Protein AF-A0A182SH91-F1 (afdb_monomer_lite)

Secondary structure (DSSP, 8-state):
-HHHHHHHHHHHHHHHHS-THHHHHHHHHHHHHHHHHHHHGGGHHHHHHH-TTHHHHHHHHHHHHHHHHHHSS--S-S----S-HHHHHHHHHHHHHHHHHS--

pLDDT: mean 70.23, std 15.62, range [42.47, 93.81]

Sequence (104 aa):
MAISFSFGVLYIYTAEIFPTNLRQSLLSMCSMIGRLGSIVAPQMPLLAKVWKPLPMTLFGSIALLSAFTILEFPETGNVRLPNTASEAENLKQNSFDSDRSENE

Organism: NCBI:txid74869

Radius of gyration: 20.78 Å; chains: 1; bounding box: 52×41×44 Å

Structure (mmCIF, N/CA/C/O backbone):
data_AF-A0A182SH91-F1
#
_entry.id   AF-A0A182SH91-F1
#
loop_
_atom_site.group_PDB
_atom_site.id
_atom_site.type_symbol
_atom_site.label_atom_id
_atom_site.label_alt_id
_atom_site.label_comp_id
_atom_site.label_asym_id
_atom_site.label_entity_id
_atom_site.label_seq_id
_atom_site.pdbx_PDB_ins_code
_atom_site.Cartn_x
_atom_site.Cartn_y
_atom_site.Cartn_z
_atom_site.occupancy
_atom_site.B_iso_or_equiv
_atom_site.auth_seq_id
_atom_site.auth_comp_id
_atom_site.auth_asym_id
_atom_site.auth_atom_id
_atom_site.pdbx_PDB_model_num
ATOM 1 N N . MET A 1 1 ? 4.581 12.339 6.719 1.00 58.44 1 MET A N 1
ATOM 2 C CA . MET A 1 1 ? 3.517 13.365 6.651 1.00 58.44 1 MET A CA 1
ATOM 3 C C . MET A 1 1 ? 2.244 12.821 6.032 1.00 58.44 1 MET A C 1
ATOM 5 O O . MET A 1 1 ? 1.450 12.342 6.821 1.00 58.44 1 MET A O 1
ATOM 9 N N . ALA A 1 2 ? 2.048 12.794 4.704 1.00 75.81 2 ALA A N 1
ATOM 10 C CA . ALA A 1 2 ? 0.771 12.351 4.106 1.00 75.81 2 ALA A CA 1
ATOM 11 C C . ALA A 1 2 ? 0.255 11.010 4.674 1.00 75.81 2 ALA A C 1
ATOM 13 O O . ALA A 1 2 ? -0.813 10.975 5.271 1.00 75.81 2 ALA A O 1
ATOM 14 N N . ILE A 1 3 ? 1.077 9.952 4.626 1.00 77.38 3 ILE A N 1
ATOM 15 C CA . ILE A 1 3 ? 0.717 8.625 5.159 1.00 77.38 3 ILE A CA 1
ATOM 16 C C . ILE A 1 3 ? 0.364 8.660 6.661 1.00 77.38 3 ILE A C 1
ATOM 18 O O . ILE A 1 3 ? -0.563 7.997 7.104 1.00 77.38 3 ILE A O 1
ATOM 22 N N . SER A 1 4 ? 1.058 9.497 7.439 1.00 79.75 4 SER A N 1
ATOM 23 C CA . SER A 1 4 ? 0.845 9.697 8.877 1.00 79.75 4 SER A CA 1
ATOM 24 C C . SER A 1 4 ? -0.506 10.361 9.164 1.00 79.75 4 SER A C 1
ATOM 26 O O . SER A 1 4 ? -1.181 9.993 10.119 1.00 79.75 4 SER A O 1
ATOM 28 N N . PHE A 1 5 ? -0.911 11.313 8.318 1.00 79.81 5 PHE A N 1
ATOM 29 C CA . PHE A 1 5 ? -2.206 11.984 8.408 1.00 79.81 5 PHE A CA 1
ATOM 30 C C . PHE A 1 5 ? -3.343 11.041 7.992 1.00 79.81 5 PHE A C 1
ATOM 32 O O . PHE A 1 5 ? -4.324 10.920 8.720 1.00 79.81 5 PHE A O 1
ATOM 39 N N . SER A 1 6 ? -3.170 10.287 6.899 1.00 78.62 6 SER A N 1
ATOM 40 C CA . SER A 1 6 ? -4.111 9.239 6.480 1.00 78.62 6 SER A CA 1
ATOM 41 C C . SER A 1 6 ? -4.310 8.174 7.564 1.00 78.62 6 SER A C 1
ATOM 43 O O . SER A 1 6 ? -5.450 7.826 7.853 1.00 78.62 6 SER A O 1
ATOM 45 N N . PHE A 1 7 ? -3.243 7.707 8.226 1.00 70.38 7 PHE A N 1
ATOM 46 C CA . PHE A 1 7 ? -3.366 6.805 9.379 1.00 70.38 7 PHE A CA 1
ATOM 47 C C . PHE A 1 7 ? -4.058 7.460 10.581 1.00 70.38 7 PHE A C 1
ATOM 49 O O . PHE A 1 7 ? -4.802 6.779 11.279 1.00 70.38 7 PHE A O 1
ATOM 56 N N . GLY A 1 8 ? -3.845 8.756 10.829 1.00 72.94 8 GLY A N 1
ATOM 57 C CA . GLY A 1 8 ? -4.536 9.496 11.889 1.00 72.94 8 GLY A CA 1
ATOM 58 C C . GLY A 1 8 ? -6.047 9.563 11.662 1.00 72.94 8 GLY A C 1
ATOM 59 O O . GLY A 1 8 ? -6.816 9.194 12.549 1.00 72.94 8 GLY A O 1
ATOM 60 N N . VAL A 1 9 ? -6.466 9.946 10.451 1.00 73.62 9 VAL A N 1
ATOM 61 C CA . VAL A 1 9 ? -7.881 9.973 10.047 1.00 73.62 9 VAL A CA 1
ATOM 62 C C . VAL A 1 9 ? -8.476 8.564 10.074 1.00 73.62 9 VAL A C 1
ATOM 64 O O . VAL A 1 9 ? -9.508 8.367 10.706 1.00 73.62 9 VAL A O 1
ATOM 67 N N . LEU A 1 10 ? -7.802 7.567 9.488 1.00 71.69 10 LEU A N 1
ATOM 68 C CA . LEU A 1 10 ? -8.258 6.172 9.504 1.00 71.69 10 LEU A CA 1
ATOM 69 C C . LEU A 1 10 ? -8.372 5.620 10.933 1.00 71.69 10 LEU A C 1
ATOM 71 O O . LEU A 1 10 ? -9.314 4.890 11.223 1.00 71.69 10 LEU A O 1
ATOM 75 N N . TYR A 1 11 ? -7.457 5.968 11.845 1.00 65.75 11 TYR A N 1
ATOM 76 C CA . TYR A 1 11 ? -7.534 5.552 13.247 1.00 65.75 11 TYR A CA 1
ATOM 77 C C . TYR A 1 11 ? -8.707 6.215 13.968 1.00 65.75 11 TYR A C 1
ATOM 79 O O . TYR A 1 11 ? -9.375 5.523 14.731 1.00 65.75 11 TYR A O 1
ATOM 87 N N . ILE A 1 12 ? -8.970 7.509 13.762 1.00 67.31 12 ILE A N 1
ATOM 88 C CA . ILE A 1 12 ? -10.159 8.168 14.330 1.00 67.31 12 ILE A CA 1
ATOM 89 C C . ILE A 1 12 ? -11.416 7.491 13.780 1.00 67.31 12 ILE A C 1
ATOM 91 O O . ILE A 1 12 ? -12.207 6.964 14.549 1.00 67.31 12 ILE A O 1
ATOM 95 N N . TYR A 1 13 ? -11.521 7.363 12.459 1.00 66.50 13 TYR A N 1
ATOM 96 C CA . TYR A 1 13 ? -12.660 6.737 11.793 1.00 66.50 13 TYR A CA 1
ATOM 97 C C . TYR A 1 13 ? -12.895 5.279 12.232 1.00 66.50 13 TYR A C 1
ATOM 99 O O . TYR A 1 13 ? -14.026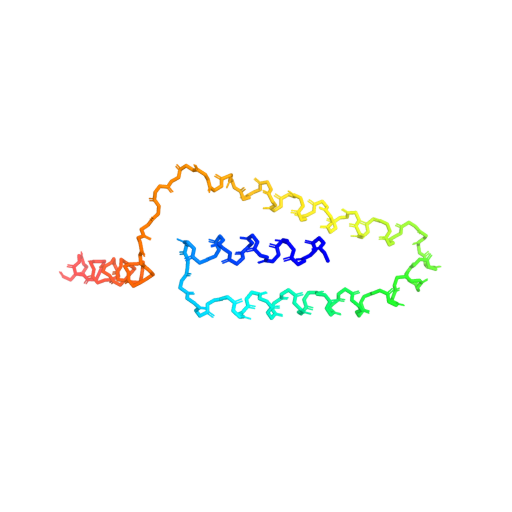 4.858 12.454 1.00 66.50 13 TYR A O 1
ATOM 107 N N . THR A 1 14 ? -11.818 4.516 12.445 1.00 63.75 14 THR A N 1
ATOM 108 C CA . THR A 1 14 ? -11.898 3.161 13.011 1.00 63.75 14 THR A CA 1
ATOM 109 C C . THR A 1 14 ? -12.338 3.185 14.472 1.00 63.75 14 THR A C 1
ATOM 111 O O . THR A 1 14 ? -13.049 2.280 14.869 1.00 63.75 14 THR A O 1
ATOM 114 N N . ALA A 1 15 ? -11.939 4.173 15.282 1.00 60.34 15 ALA A N 1
ATOM 115 C CA . ALA A 1 15 ? -12.340 4.254 16.691 1.00 60.34 15 ALA A CA 1
ATOM 116 C C . ALA A 1 15 ? -13.826 4.610 16.875 1.00 60.34 15 ALA A C 1
ATOM 118 O O . ALA A 1 15 ? -14.437 4.118 17.817 1.00 60.34 15 ALA A O 1
ATOM 119 N N . GLU A 1 16 ? -14.402 5.407 15.969 1.00 60.94 16 GLU A N 1
ATOM 120 C CA . GLU A 1 16 ? -15.834 5.746 15.979 1.00 60.94 16 GLU A CA 1
ATOM 121 C C . GLU A 1 16 ? -16.735 4.565 15.555 1.00 60.94 16 GLU A C 1
ATOM 123 O O . GLU A 1 16 ? -17.905 4.529 15.920 1.00 60.94 16 GLU A O 1
ATOM 128 N N . ILE A 1 17 ? -16.212 3.599 14.782 1.00 59.81 17 ILE A N 1
ATOM 129 C CA . ILE A 1 17 ? -17.001 2.486 14.206 1.00 59.81 17 ILE A CA 1
ATOM 130 C C . ILE A 1 17 ? -16.644 1.117 14.820 1.00 59.81 17 ILE A C 1
ATOM 132 O O . ILE A 1 17 ? -17.476 0.210 14.840 1.00 59.81 17 ILE A O 1
ATOM 136 N N . PHE A 1 18 ? -15.424 0.934 15.338 1.00 51.88 18 PHE A N 1
ATOM 137 C CA . PHE A 1 18 ? -14.905 -0.365 15.776 1.00 51.88 18 PHE A CA 1
ATOM 138 C C . PHE A 1 18 ? -14.036 -0.298 17.052 1.00 51.88 18 PHE A C 1
ATOM 140 O O . PHE A 1 18 ? -13.219 0.610 17.228 1.00 51.88 18 PHE A O 1
ATOM 147 N N . PRO A 1 19 ? -14.121 -1.311 17.938 1.00 53.72 19 PRO A N 1
ATOM 148 C CA . PRO A 1 19 ? -13.370 -1.341 19.189 1.00 53.72 19 PRO A CA 1
ATOM 149 C C . PRO A 1 19 ? -11.857 -1.513 18.983 1.00 53.72 19 PRO A C 1
ATOM 151 O O . PRO A 1 19 ? -11.364 -1.987 17.954 1.00 53.72 19 PRO A O 1
ATOM 154 N N . THR A 1 20 ? -11.110 -1.177 20.035 1.00 59.66 20 THR A N 1
ATOM 155 C CA . THR A 1 20 ? -9.654 -0.961 20.062 1.00 59.66 20 THR A CA 1
ATOM 156 C C . THR A 1 20 ? -8.804 -2.066 19.426 1.00 59.66 20 THR A C 1
ATOM 158 O O . THR A 1 20 ? -7.754 -1.768 18.855 1.00 59.66 20 THR A O 1
ATOM 161 N N . ASN A 1 21 ? -9.259 -3.321 19.486 1.00 56.09 21 ASN A N 1
ATOM 162 C CA . ASN A 1 21 ? -8.526 -4.512 19.041 1.00 56.09 21 ASN A CA 1
ATOM 163 C C . ASN A 1 21 ? -8.140 -4.483 17.549 1.00 56.09 21 ASN A C 1
ATOM 165 O O . ASN A 1 21 ? -7.056 -4.939 17.181 1.00 56.09 21 ASN A O 1
ATOM 169 N N . LEU A 1 22 ? -8.986 -3.922 16.677 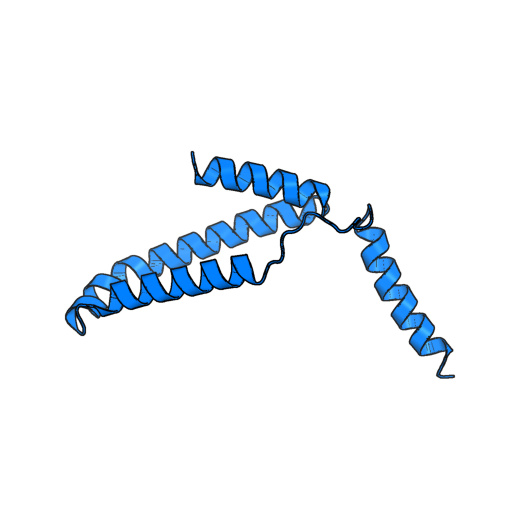1.00 60.28 22 LEU A N 1
ATOM 170 C CA . LEU A 1 22 ? -8.750 -3.946 15.224 1.00 60.28 22 LEU A CA 1
ATOM 171 C C . LEU A 1 22 ? -7.679 -2.944 14.763 1.00 60.28 22 LEU A C 1
ATOM 173 O O . LEU A 1 22 ? -7.031 -3.151 13.734 1.00 60.28 22 LEU A O 1
ATOM 177 N N . ARG A 1 23 ? -7.423 -1.893 15.550 1.00 66.94 23 ARG A N 1
ATOM 178 C CA . ARG A 1 23 ? -6.531 -0.778 15.184 1.00 66.94 23 ARG A CA 1
ATOM 179 C C . ARG A 1 23 ? -5.096 -1.238 14.899 1.00 66.94 23 ARG A C 1
ATOM 181 O O . ARG A 1 23 ? -4.493 -0.800 13.921 1.00 66.94 23 ARG A O 1
ATOM 188 N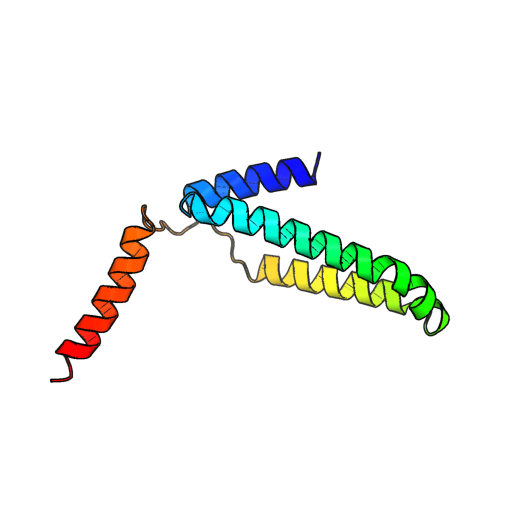 N . GLN A 1 24 ? -4.565 -2.161 15.706 1.00 71.25 24 GLN A N 1
ATOM 189 C CA . GLN A 1 24 ? -3.208 -2.692 15.518 1.00 71.25 24 GLN A CA 1
ATOM 190 C C . GLN A 1 24 ? -3.121 -3.705 14.361 1.00 71.25 24 GLN A C 1
ATOM 192 O O . GLN A 1 24 ? -2.070 -3.823 13.725 1.00 71.25 24 GLN A O 1
ATOM 197 N N . SER A 1 25 ? -4.225 -4.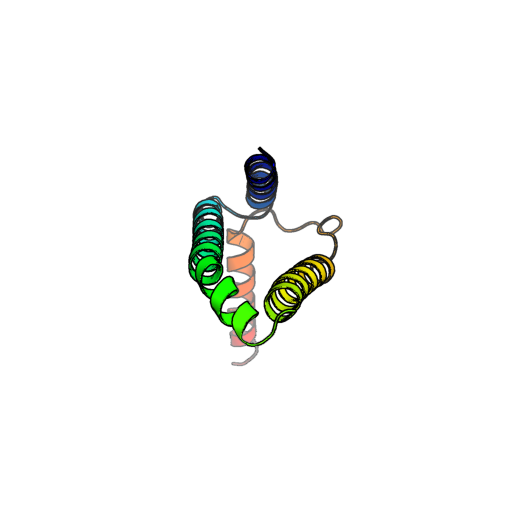388 14.039 1.00 78.00 25 SER A N 1
ATOM 198 C CA . SER A 1 25 ? -4.310 -5.277 12.873 1.00 78.00 25 SER A CA 1
ATOM 199 C C . SER A 1 25 ? -4.198 -4.480 11.567 1.00 78.00 25 SER A C 1
ATOM 201 O O . SER A 1 25 ? -3.355 -4.792 10.727 1.00 78.00 25 SER A O 1
ATOM 203 N N . LEU A 1 26 ? -4.941 -3.372 11.441 1.00 72.75 26 LEU A N 1
ATOM 204 C CA . LEU A 1 26 ? -4.904 -2.492 10.262 1.00 72.75 26 LEU A CA 1
ATOM 205 C C . LEU A 1 26 ? -3.507 -1.899 9.999 1.00 72.75 26 LEU A C 1
ATOM 207 O O . LEU A 1 26 ? -3.016 -1.932 8.867 1.00 72.75 26 LEU A O 1
ATOM 211 N N . LEU A 1 27 ? -2.828 -1.411 11.044 1.00 77.81 27 LEU A N 1
ATOM 212 C CA . LEU A 1 27 ? -1.453 -0.899 10.941 1.00 77.81 27 LEU A CA 1
ATOM 213 C C . LEU A 1 27 ? -0.459 -1.995 10.515 1.00 77.81 27 LEU A C 1
ATOM 215 O O . LEU A 1 27 ? 0.444 -1.748 9.707 1.00 77.81 27 LEU A O 1
ATOM 219 N N . SER A 1 28 ? -0.652 -3.221 11.008 1.00 84.31 28 SER A N 1
ATOM 220 C CA . SER A 1 28 ? 0.158 -4.384 10.627 1.00 84.31 28 SER A CA 1
ATOM 221 C C . SER A 1 28 ? -0.086 -4.789 9.169 1.00 84.31 28 SER A C 1
ATOM 223 O O . SER A 1 28 ? 0.872 -4.998 8.425 1.00 84.31 28 SER A O 1
ATOM 225 N N . MET A 1 29 ? -1.346 -4.816 8.723 1.00 83.38 29 MET A N 1
ATOM 226 C CA . MET A 1 29 ? -1.728 -5.136 7.345 1.00 83.38 29 MET A CA 1
ATOM 227 C C . MET A 1 29 ? -1.174 -4.114 6.343 1.00 83.38 29 MET A C 1
ATOM 229 O O . MET A 1 29 ? -0.567 -4.504 5.346 1.00 83.38 29 MET A O 1
ATOM 233 N N . CYS A 1 30 ? -1.281 -2.811 6.623 1.00 82.19 30 CYS A N 1
ATOM 234 C CA . CYS A 1 30 ? -0.689 -1.790 5.753 1.00 82.19 30 CYS A CA 1
ATOM 235 C C . CYS A 1 30 ? 0.847 -1.920 5.678 1.00 82.19 30 CYS A C 1
ATOM 237 O O . CYS A 1 30 ? 1.439 -1.809 4.602 1.00 82.19 30 CYS A O 1
ATOM 239 N N . SER A 1 31 ? 1.494 -2.273 6.795 1.00 85.69 31 SER A N 1
ATOM 240 C CA . SER A 1 31 ? 2.935 -2.571 6.832 1.00 85.69 31 SER A CA 1
ATOM 241 C C . SER A 1 31 ? 3.313 -3.811 6.004 1.00 85.69 31 SER A C 1
ATOM 243 O O . SER A 1 31 ? 4.383 -3.837 5.392 1.00 85.69 31 SER A O 1
ATOM 245 N N . MET A 1 32 ? 2.446 -4.830 5.933 1.00 90.62 32 MET A N 1
ATOM 246 C CA . MET A 1 32 ? 2.630 -5.990 5.048 1.00 90.62 32 MET A CA 1
ATOM 247 C C . MET A 1 32 ? 2.484 -5.605 3.570 1.00 90.62 32 MET A C 1
ATOM 249 O O . MET A 1 32 ? 3.339 -5.975 2.768 1.00 90.62 32 MET A O 1
ATOM 253 N N . ILE A 1 33 ? 1.476 -4.804 3.212 1.00 87.75 33 ILE A N 1
ATOM 254 C CA . ILE A 1 33 ? 1.270 -4.315 1.835 1.00 87.75 33 ILE A CA 1
ATOM 255 C C . ILE A 1 33 ? 2.479 -3.484 1.365 1.00 87.75 33 ILE A C 1
ATOM 257 O O . ILE A 1 33 ? 2.995 -3.708 0.269 1.00 87.75 33 ILE A O 1
ATOM 261 N N . GLY A 1 34 ? 3.009 -2.600 2.218 1.00 88.44 34 GLY A N 1
ATOM 262 C CA . GLY A 1 34 ? 4.238 -1.851 1.925 1.00 88.44 34 GLY A CA 1
ATOM 263 C C . GLY A 1 34 ? 5.467 -2.748 1.708 1.00 88.44 34 GLY A C 1
ATOM 264 O O . GLY A 1 34 ? 6.276 -2.490 0.815 1.00 88.44 34 GLY A O 1
ATOM 265 N N . ARG A 1 35 ? 5.589 -3.848 2.468 1.00 91.19 35 ARG A N 1
ATOM 266 C CA . ARG A 1 35 ? 6.644 -4.858 2.258 1.00 91.19 35 ARG A CA 1
ATOM 267 C C . ARG A 1 35 ? 6.474 -5.610 0.937 1.00 91.19 35 ARG A C 1
ATOM 269 O O . ARG A 1 35 ? 7.469 -5.792 0.243 1.00 91.19 35 ARG A O 1
ATOM 276 N N . LEU A 1 36 ? 5.252 -5.989 0.557 1.00 90.31 36 LEU A N 1
ATOM 277 C CA . LEU A 1 36 ? 4.977 -6.616 -0.743 1.00 90.31 36 LEU A CA 1
ATOM 278 C C . LEU A 1 36 ? 5.375 -5.691 -1.903 1.00 90.31 36 LEU A C 1
ATOM 280 O O . LEU A 1 36 ? 6.087 -6.125 -2.807 1.00 90.31 36 LEU A O 1
ATOM 284 N N . GLY A 1 37 ? 5.028 -4.401 -1.834 1.00 88.19 37 GLY A N 1
ATOM 285 C CA . GLY A 1 37 ? 5.478 -3.405 -2.815 1.00 88.19 37 GLY A CA 1
ATOM 286 C C . GLY A 1 37 ? 7.007 -3.309 -2.919 1.00 88.19 37 GLY A C 1
ATOM 287 O O . GLY A 1 37 ? 7.550 -3.258 -4.021 1.00 88.19 37 GLY A O 1
ATOM 288 N N . SER A 1 38 ? 7.710 -3.370 -1.783 1.00 90.38 38 SER A N 1
ATOM 289 C CA . SER A 1 38 ? 9.181 -3.372 -1.730 1.00 90.38 38 SER A CA 1
ATOM 290 C C . SER A 1 38 ? 9.815 -4.635 -2.341 1.00 90.38 38 SER A C 1
ATOM 292 O O . SER A 1 38 ? 10.865 -4.548 -2.97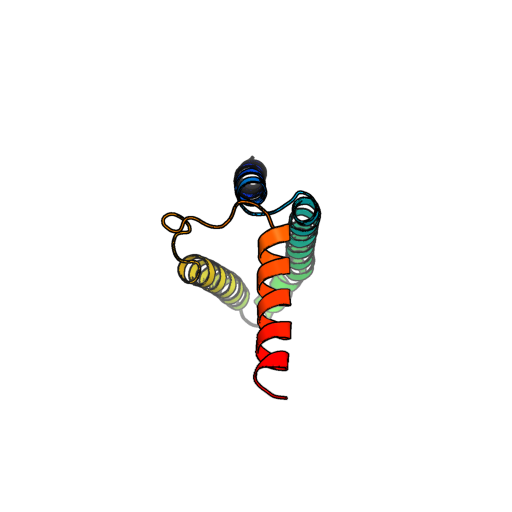1 1.00 90.38 38 SER A O 1
ATOM 294 N N . ILE A 1 39 ? 9.167 -5.801 -2.220 1.00 92.25 39 ILE A N 1
ATOM 295 C CA . ILE A 1 39 ? 9.610 -7.066 -2.842 1.00 92.25 39 ILE A CA 1
ATOM 296 C C . ILE A 1 39 ? 9.398 -7.046 -4.367 1.00 92.25 39 ILE A C 1
ATOM 298 O O . ILE A 1 39 ? 10.236 -7.546 -5.118 1.00 92.25 39 ILE A O 1
ATOM 302 N N . VAL A 1 40 ? 8.302 -6.439 -4.833 1.00 87.31 40 VAL A N 1
ATOM 303 C CA . VAL A 1 40 ? 7.952 -6.339 -6.262 1.00 87.31 40 VAL A CA 1
ATOM 304 C C . VAL A 1 40 ? 8.790 -5.276 -6.991 1.00 87.31 40 VAL A C 1
ATOM 306 O O . VAL A 1 40 ? 9.151 -5.463 -8.156 1.00 87.31 40 VAL A O 1
ATOM 309 N N . ALA A 1 41 ? 9.168 -4.185 -6.317 1.00 87.00 41 ALA A N 1
ATOM 310 C CA . ALA A 1 41 ? 9.965 -3.096 -6.889 1.00 87.00 41 ALA A CA 1
ATOM 311 C C . ALA A 1 41 ? 11.251 -3.537 -7.640 1.00 87.00 41 ALA A C 1
ATOM 313 O O . ALA A 1 41 ? 11.399 -3.146 -8.802 1.00 87.00 41 ALA A O 1
ATOM 314 N N . PRO A 1 42 ? 12.162 -4.367 -7.083 1.00 87.94 42 PRO A N 1
ATOM 315 C CA . PRO A 1 42 ? 13.374 -4.811 -7.783 1.00 87.94 42 PRO A CA 1
ATOM 316 C C . PRO A 1 42 ? 13.113 -5.779 -8.950 1.00 87.94 42 PRO A C 1
ATOM 318 O O . PRO A 1 42 ? 14.021 -6.020 -9.744 1.00 87.94 42 PRO A O 1
ATOM 321 N N . GLN A 1 43 ? 11.899 -6.322 -9.098 1.00 84.25 43 GLN A N 1
ATOM 322 C CA . GLN A 1 43 ? 11.535 -7.180 -10.234 1.00 84.25 43 GLN A CA 1
ATOM 323 C C . GLN A 1 43 ? 11.082 -6.364 -11.460 1.00 84.25 43 GLN A C 1
ATOM 325 O O . GLN A 1 43 ? 11.231 -6.817 -12.598 1.00 84.25 43 GLN A O 1
ATOM 330 N N . MET A 1 44 ? 10.597 -5.131 -11.260 1.00 83.00 44 MET A N 1
ATOM 331 C CA . MET A 1 44 ? 10.119 -4.253 -12.340 1.00 83.00 44 MET A CA 1
ATOM 332 C C . MET A 1 44 ? 11.157 -3.969 -13.446 1.00 83.00 44 MET A C 1
ATOM 334 O O . MET A 1 44 ? 10.774 -4.033 -14.615 1.00 83.00 44 MET A O 1
ATOM 338 N N . PRO A 1 45 ? 12.457 -3.721 -13.164 1.00 81.19 45 PRO A N 1
ATOM 339 C CA . PRO A 1 45 ? 13.459 -3.497 -14.213 1.00 81.19 45 PRO A CA 1
ATOM 340 C C . PRO A 1 45 ? 13.720 -4.730 -15.089 1.00 81.19 45 PRO A C 1
ATOM 342 O O . PRO A 1 45 ? 14.060 -4.586 -16.262 1.00 81.19 45 PRO A O 1
ATOM 345 N N . LEU A 1 46 ? 13.551 -5.939 -14.541 1.00 81.06 46 LEU A N 1
ATOM 346 C CA . LEU A 1 46 ? 13.702 -7.189 -15.289 1.00 81.06 46 LEU A CA 1
ATOM 347 C C . LEU A 1 46 ? 12.506 -7.407 -16.229 1.00 81.06 46 LEU A C 1
ATOM 349 O O . LEU A 1 46 ? 12.691 -7.731 -17.400 1.00 81.06 46 LEU A O 1
ATOM 353 N N . LEU A 1 47 ? 11.292 -7.126 -15.745 1.00 72.81 47 LEU A N 1
ATOM 354 C CA . LEU A 1 47 ? 10.053 -7.168 -16.531 1.00 72.81 47 LEU A CA 1
ATOM 355 C C . LEU A 1 47 ? 10.035 -6.108 -17.650 1.00 72.81 47 LEU A C 1
ATOM 357 O O . LEU A 1 47 ? 9.689 -6.421 -18.790 1.00 72.81 47 LEU A O 1
ATOM 361 N N . ALA A 1 48 ? 10.514 -4.892 -17.364 1.00 77.31 48 ALA A N 1
ATOM 362 C CA . ALA A 1 48 ? 10.696 -3.817 -18.348 1.00 77.31 48 ALA A CA 1
ATOM 363 C C . ALA A 1 48 ? 11.657 -4.191 -19.492 1.00 77.31 48 ALA A C 1
ATOM 365 O O . ALA A 1 48 ? 11.568 -3.635 -20.588 1.00 77.31 48 ALA A O 1
ATOM 366 N N . LYS A 1 49 ? 12.584 -5.124 -19.233 1.00 77.06 49 LYS A N 1
ATOM 367 C CA . LYS A 1 49 ? 13.563 -5.631 -20.204 1.00 77.06 49 LYS A CA 1
ATOM 368 C C . LYS A 1 49 ? 12.951 -6.615 -21.205 1.00 77.06 49 LYS A C 1
ATOM 370 O O . LYS A 1 49 ? 13.489 -6.765 -22.296 1.00 77.06 49 LYS A O 1
ATOM 375 N N . VAL A 1 50 ? 11.837 -7.254 -20.836 1.00 78.50 50 VAL A N 1
ATOM 376 C CA . VAL A 1 50 ? 11.025 -8.097 -21.724 1.00 78.50 50 VAL A CA 1
ATOM 377 C C . VAL A 1 50 ? 10.017 -7.224 -22.470 1.00 78.50 50 VAL A C 1
ATOM 379 O O . VAL A 1 50 ? 10.053 -7.166 -23.695 1.00 78.50 50 VAL A O 1
ATOM 382 N N . TRP A 1 51 ? 9.158 -6.495 -21.748 1.00 75.50 51 TRP A N 1
ATOM 383 C CA . TRP A 1 51 ? 8.157 -5.588 -22.324 1.00 75.50 51 TRP A CA 1
ATOM 384 C C . TRP A 1 51 ? 8.219 -4.213 -21.647 1.00 75.50 51 TRP A C 1
ATOM 386 O O . TRP A 1 51 ? 7.815 -4.034 -20.499 1.00 75.50 51 TRP A O 1
ATOM 396 N N . LYS A 1 52 ? 8.674 -3.206 -22.399 1.00 75.56 52 LYS A N 1
ATOM 397 C CA . LYS A 1 52 ? 8.935 -1.843 -21.907 1.00 75.56 52 LYS A CA 1
ATOM 398 C C . LYS A 1 52 ? 7.748 -1.125 -21.220 1.00 75.56 52 LYS A C 1
ATOM 400 O O . LYS A 1 52 ? 8.012 -0.442 -20.233 1.00 75.56 52 LYS A O 1
ATOM 405 N N . PRO A 1 53 ? 6.473 -1.251 -21.660 1.00 80.31 53 PRO A N 1
ATOM 406 C CA . PRO A 1 53 ? 5.344 -0.601 -20.980 1.00 80.31 53 PRO A CA 1
ATOM 407 C C . PRO A 1 53 ? 4.794 -1.392 -19.779 1.00 80.31 53 PRO A C 1
ATOM 409 O O . PRO A 1 53 ? 3.998 -0.850 -19.015 1.00 80.31 53 PRO A O 1
ATOM 412 N N . LEU A 1 54 ? 5.206 -2.653 -19.591 1.00 81.81 54 LEU A N 1
ATOM 413 C CA . LEU A 1 54 ? 4.567 -3.597 -18.666 1.00 81.81 54 LEU A CA 1
ATOM 414 C C . LEU A 1 54 ? 4.525 -3.109 -17.197 1.00 81.81 54 LEU A C 1
ATOM 416 O O . LEU A 1 54 ? 3.457 -3.207 -16.586 1.00 81.81 54 LEU A O 1
ATOM 420 N N . PRO A 1 55 ? 5.589 -2.500 -16.625 1.00 84.62 55 PRO A N 1
ATOM 421 C CA . PRO A 1 55 ? 5.514 -1.924 -15.280 1.00 84.62 55 PRO A CA 1
ATOM 422 C C . PRO A 1 55 ? 4.476 -0.802 -15.167 1.00 84.62 55 PRO A C 1
ATOM 424 O O . PRO A 1 55 ? 3.761 -0.722 -14.172 1.00 84.62 55 PRO A O 1
ATOM 427 N N . MET A 1 56 ? 4.356 0.051 -16.190 1.00 85.75 56 MET A N 1
ATOM 428 C CA . MET A 1 56 ? 3.414 1.174 -16.184 1.00 85.75 56 MET A CA 1
ATOM 429 C C . MET A 1 56 ? 1.965 0.685 -16.267 1.00 85.75 56 MET A C 1
ATOM 431 O O . MET A 1 56 ? 1.116 1.195 -15.539 1.00 85.75 56 MET A O 1
ATOM 435 N N . THR A 1 57 ? 1.687 -0.350 -17.066 1.00 87.81 57 THR A N 1
ATOM 436 C CA . THR A 1 57 ? 0.364 -0.995 -17.074 1.00 87.81 57 THR A CA 1
ATOM 437 C C . THR A 1 57 ? 0.042 -1.703 -15.757 1.00 87.81 57 THR A C 1
ATOM 439 O O . THR A 1 57 ? -1.117 -1.703 -15.359 1.00 87.81 57 THR A O 1
ATOM 442 N N . LEU A 1 58 ? 1.040 -2.255 -15.052 1.00 88.25 58 LEU A N 1
ATOM 443 C CA . LEU A 1 58 ? 0.840 -2.920 -13.759 1.00 88.25 58 LEU A CA 1
ATOM 444 C C . LEU A 1 58 ? 0.550 -1.920 -12.628 1.00 88.25 58 LEU A C 1
ATOM 446 O O . LEU A 1 58 ? -0.422 -2.082 -11.897 1.00 88.25 58 LEU A O 1
ATOM 450 N N . PHE A 1 59 ? 1.349 -0.856 -12.495 1.00 88.56 59 PHE A N 1
ATOM 451 C CA . PHE A 1 59 ? 1.053 0.203 -11.521 1.00 88.56 59 PHE A CA 1
ATOM 452 C C . PHE A 1 59 ? -0.260 0.925 -11.856 1.00 88.56 59 PHE A C 1
ATOM 454 O O . PHE A 1 59 ? -1.022 1.248 -10.947 1.00 88.56 59 PHE A O 1
ATOM 461 N N . GLY A 1 60 ? -0.557 1.120 -13.146 1.00 91.62 60 GLY A N 1
ATOM 462 C CA . GLY A 1 60 ? -1.828 1.670 -13.612 1.00 91.62 60 GLY A CA 1
ATOM 463 C C . GLY A 1 60 ? -3.030 0.799 -13.242 1.00 91.62 60 GLY A C 1
ATOM 464 O O . GLY A 1 60 ? -4.000 1.320 -12.699 1.00 91.62 60 GLY A O 1
ATOM 465 N N . SER A 1 61 ? -2.973 -0.520 -13.462 1.00 92.62 61 SER A N 1
ATOM 466 C CA . SER A 1 61 ? -4.083 -1.415 -13.109 1.00 92.62 61 SER A CA 1
ATOM 467 C C . SER A 1 61 ? -4.291 -1.519 -11.598 1.00 92.62 61 SER A C 1
ATOM 469 O O . SER A 1 61 ? -5.432 -1.474 -11.151 1.00 92.62 61 SER A O 1
ATOM 471 N N . ILE A 1 62 ? -3.221 -1.558 -10.797 1.00 90.06 62 ILE A N 1
ATOM 472 C CA . ILE A 1 62 ? -3.315 -1.536 -9.326 1.00 90.06 62 ILE A CA 1
ATOM 473 C C . ILE A 1 62 ? -3.922 -0.210 -8.832 1.00 90.06 62 ILE A C 1
ATOM 475 O O . ILE A 1 62 ? -4.763 -0.219 -7.933 1.00 90.06 62 ILE A O 1
ATOM 479 N N . ALA A 1 63 ? -3.552 0.926 -9.434 1.00 91.25 63 ALA A N 1
ATOM 480 C CA . ALA A 1 63 ? -4.135 2.226 -9.101 1.00 91.25 63 ALA A CA 1
ATOM 481 C C . ALA A 1 63 ? -5.621 2.321 -9.493 1.00 91.25 63 ALA A C 1
ATOM 483 O O . ALA A 1 63 ? -6.417 2.835 -8.710 1.00 91.25 63 ALA A O 1
ATOM 484 N N . LEU A 1 64 ? -6.005 1.793 -10.661 1.00 93.81 64 LEU A N 1
ATOM 485 C CA . LEU A 1 64 ? -7.400 1.744 -11.112 1.00 93.81 64 LEU A CA 1
ATOM 486 C C . LEU A 1 64 ? -8.255 0.803 -10.256 1.00 93.81 64 LEU A C 1
ATOM 488 O O . LEU A 1 64 ? -9.367 1.175 -9.905 1.00 93.81 64 LEU A O 1
ATOM 492 N N . LEU A 1 65 ? -7.737 -0.368 -9.870 1.00 90.31 65 LEU A N 1
ATOM 493 C CA . LEU A 1 65 ? -8.416 -1.280 -8.941 1.00 90.31 65 LEU A CA 1
ATOM 494 C C . LEU A 1 65 ? -8.607 -0.625 -7.568 1.00 90.31 65 LEU A C 1
ATOM 496 O O . LEU A 1 65 ? -9.709 -0.648 -7.038 1.00 90.31 65 LEU A O 1
ATOM 500 N N . SER A 1 66 ? -7.573 0.031 -7.033 1.00 87.81 66 SER A N 1
ATOM 501 C CA . SER A 1 66 ? -7.668 0.794 -5.781 1.00 87.81 66 SER A CA 1
ATOM 502 C C . SER A 1 66 ? -8.729 1.900 -5.864 1.00 87.81 66 SER A C 1
ATOM 504 O O . SER A 1 66 ? -9.592 1.996 -4.995 1.00 87.81 66 SER A O 1
ATOM 506 N N . ALA A 1 67 ? -8.727 2.693 -6.941 1.00 88.94 67 ALA A N 1
ATOM 507 C CA . ALA A 1 67 ? -9.730 3.732 -7.170 1.00 88.94 67 ALA A CA 1
ATOM 508 C C . ALA A 1 67 ? -11.148 3.156 -7.337 1.00 88.94 67 ALA A C 1
ATOM 510 O O . ALA A 1 67 ? -12.099 3.732 -6.819 1.00 88.94 67 ALA A O 1
ATOM 511 N N . PHE A 1 68 ? -11.295 2.011 -8.008 1.00 89.00 68 PHE A N 1
ATOM 512 C CA . PHE A 1 68 ? -12.577 1.326 -8.160 1.00 89.00 68 PHE A CA 1
ATOM 513 C C . PHE A 1 68 ? -13.097 0.798 -6.818 1.00 89.00 68 PHE A C 1
ATOM 515 O O . PHE A 1 68 ? -14.236 1.080 -6.475 1.00 89.00 68 PHE A O 1
ATOM 522 N N . THR A 1 69 ? -12.259 0.156 -5.999 1.00 81.31 69 THR A N 1
ATOM 523 C CA . THR A 1 69 ? -12.637 -0.276 -4.642 1.00 81.31 69 THR A CA 1
ATOM 524 C C . THR A 1 69 ? -12.974 0.905 -3.722 1.00 81.31 69 THR A C 1
ATOM 526 O O . THR A 1 69 ? -13.841 0.774 -2.867 1.00 81.31 69 THR A O 1
ATOM 529 N N . ILE A 1 70 ? -12.348 2.074 -3.907 1.00 81.00 70 ILE A N 1
ATOM 530 C CA . ILE A 1 70 ? -12.718 3.314 -3.196 1.00 81.00 70 ILE A CA 1
ATOM 531 C C . ILE A 1 70 ? -14.092 3.845 -3.651 1.00 81.00 70 ILE A C 1
ATOM 533 O O . ILE A 1 70 ? -14.785 4.456 -2.847 1.00 81.00 70 ILE A O 1
ATOM 537 N N . LEU A 1 71 ? -14.507 3.599 -4.899 1.00 79.00 71 LEU A N 1
ATOM 538 C CA . LEU A 1 71 ? -15.834 3.963 -5.423 1.00 79.00 71 LEU A CA 1
ATOM 539 C C . LEU A 1 71 ? -16.918 2.915 -5.098 1.00 79.00 71 LEU A C 1
ATOM 541 O O . LEU A 1 71 ? -18.074 3.278 -4.898 1.00 79.00 71 LEU A O 1
ATOM 545 N N . GLU A 1 72 ? -16.555 1.631 -5.009 1.00 74.31 72 GLU A N 1
ATOM 546 C CA . GLU A 1 72 ? -17.402 0.549 -4.473 1.00 74.31 72 GLU A CA 1
ATOM 547 C C . GLU A 1 72 ? -17.583 0.630 -2.951 1.00 74.31 72 GLU A C 1
ATOM 549 O O . GLU A 1 72 ? -18.443 -0.054 -2.399 1.00 74.31 72 GLU A O 1
ATOM 554 N N . PHE A 1 73 ? -16.798 1.465 -2.268 1.00 61.44 73 PHE A N 1
ATOM 555 C CA . PHE A 1 73 ? -17.056 1.883 -0.897 1.00 61.44 73 PHE A CA 1
ATOM 556 C C . PHE A 1 73 ? -17.980 3.117 -0.954 1.00 61.44 73 PHE A C 1
A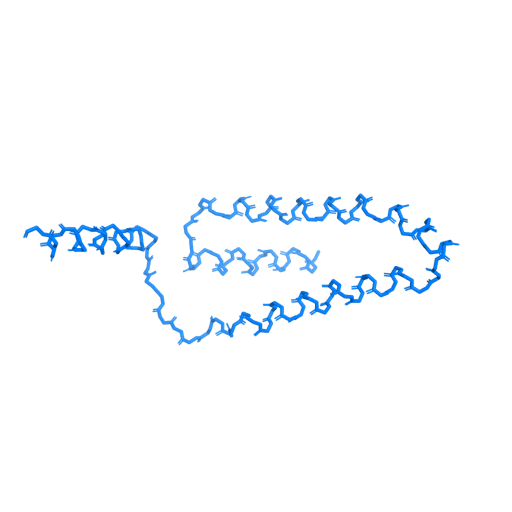TOM 558 O O . PHE A 1 73 ? -17.481 4.236 -1.093 1.00 61.44 73 PHE A O 1
ATOM 565 N N . PRO A 1 74 ? -19.323 2.963 -0.910 1.00 50.81 74 PRO A N 1
ATOM 566 C CA . PRO A 1 74 ? -20.227 4.111 -0.956 1.00 50.81 74 PRO A CA 1
ATOM 567 C C . PRO A 1 74 ? -19.914 5.049 0.211 1.00 50.81 74 PRO A C 1
ATOM 569 O O . PRO A 1 74 ? -19.571 4.570 1.293 1.00 50.81 74 PRO A O 1
ATOM 572 N N . GLU A 1 75 ? -20.040 6.367 0.006 1.00 49.81 75 GLU A N 1
ATOM 573 C CA . GLU A 1 75 ? -19.685 7.356 1.031 1.00 49.81 75 GLU A CA 1
ATOM 574 C C . GLU A 1 75 ? -20.301 6.990 2.386 1.00 49.81 75 GLU A C 1
ATOM 576 O O . GLU A 1 75 ? -21.523 6.990 2.568 1.00 49.81 75 GLU A O 1
ATOM 581 N N . THR A 1 76 ? -19.443 6.683 3.360 1.00 57.56 76 THR A N 1
ATOM 582 C CA . THR A 1 76 ? -19.844 6.218 4.690 1.00 57.56 76 THR A CA 1
ATOM 583 C C . THR A 1 76 ? -20.264 7.398 5.575 1.00 57.56 76 THR A C 1
ATOM 585 O O . THR A 1 76 ? -19.688 7.673 6.630 1.00 57.56 76 THR A O 1
ATOM 588 N N . GLY A 1 77 ? -21.274 8.131 5.095 1.00 51.56 77 GLY A N 1
ATOM 589 C CA . GLY A 1 77 ? -21.724 9.422 5.615 1.00 51.56 77 GLY A CA 1
ATOM 590 C C . GLY A 1 77 ? -23.230 9.553 5.870 1.00 51.56 77 GLY A C 1
ATOM 591 O O . GLY A 1 77 ? -23.656 10.637 6.258 1.00 51.56 77 GLY A O 1
ATOM 592 N N . ASN A 1 78 ? -24.054 8.509 5.672 1.00 42.47 78 ASN A N 1
ATOM 593 C CA . ASN A 1 78 ? -25.505 8.619 5.923 1.00 42.47 78 ASN A CA 1
ATOM 594 C C . ASN A 1 78 ? -26.228 7.333 6.391 1.00 42.47 78 ASN A C 1
ATOM 596 O O . ASN A 1 78 ? -27.343 7.046 5.960 1.00 42.47 78 ASN A O 1
ATOM 600 N N . VAL A 1 79 ? -25.621 6.560 7.300 1.00 47.19 79 VAL A N 1
ATOM 601 C CA . VAL A 1 79 ? -26.335 5.530 8.082 1.00 47.19 79 VAL A CA 1
ATOM 602 C C . VAL A 1 79 ? -25.907 5.629 9.546 1.00 47.19 79 VAL A C 1
ATOM 604 O O . VAL A 1 79 ? -24.714 5.613 9.842 1.00 47.19 79 VAL A O 1
ATOM 607 N N . ARG A 1 80 ? -26.867 5.711 10.479 1.00 45.19 80 ARG A N 1
ATOM 608 C CA . ARG A 1 80 ? -26.588 5.539 11.915 1.00 45.19 80 ARG A CA 1
ATOM 609 C C . ARG A 1 80 ? -26.284 4.064 12.180 1.00 45.19 80 ARG A C 1
ATOM 611 O O . ARG A 1 80 ? -27.202 3.249 12.172 1.00 45.19 80 ARG A O 1
ATOM 618 N N . LEU A 1 81 ? -25.018 3.736 12.410 1.00 45.88 81 LEU A N 1
ATOM 619 C CA . LEU A 1 81 ? -24.584 2.392 12.799 1.00 45.88 81 LEU A CA 1
ATOM 620 C C . LEU A 1 81 ? -24.522 2.263 14.340 1.00 45.88 81 LEU A C 1
ATOM 622 O O . LEU A 1 81 ? -24.359 3.278 15.021 1.00 45.88 81 LEU A O 1
ATOM 626 N N . PRO A 1 82 ? -24.746 1.058 14.903 1.00 45.03 82 PRO A N 1
ATOM 627 C CA . PRO A 1 82 ? -24.951 0.861 16.343 1.00 45.03 82 PRO A CA 1
ATOM 628 C C . PRO A 1 82 ? -23.674 1.052 17.177 1.00 45.03 82 PRO A C 1
ATOM 630 O O . PRO A 1 82 ? -22.565 0.812 16.708 1.00 45.03 82 PRO A O 1
ATOM 633 N N . ASN A 1 83 ? -23.842 1.461 18.439 1.00 45.00 83 ASN A N 1
ATOM 634 C CA . ASN A 1 83 ? -22.766 2.027 19.268 1.00 45.00 83 ASN A CA 1
ATOM 635 C C . ASN A 1 83 ? -21.738 1.016 19.813 1.00 45.00 83 ASN A C 1
ATOM 637 O O . ASN A 1 83 ? -20.718 1.443 20.351 1.00 45.00 83 ASN A O 1
ATOM 641 N N . THR A 1 84 ? -21.977 -0.300 19.729 1.00 49.75 84 THR A N 1
ATOM 642 C CA . THR A 1 84 ? -21.065 -1.298 20.321 1.00 49.75 84 THR A CA 1
ATOM 643 C C . THR A 1 84 ? -20.939 -2.558 19.467 1.00 49.75 84 THR A C 1
ATOM 645 O O . THR A 1 84 ? -21.937 -3.181 19.114 1.00 49.75 84 THR A O 1
ATOM 648 N N . ALA A 1 85 ? -19.709 -3.031 19.230 1.00 51.91 85 ALA A N 1
ATOM 649 C CA . ALA A 1 85 ? -19.471 -4.315 18.555 1.00 51.91 85 ALA A CA 1
ATOM 650 C C . ALA A 1 85 ? -20.103 -5.519 19.285 1.00 51.91 85 ALA A C 1
ATOM 652 O O . ALA A 1 85 ? -20.510 -6.481 18.640 1.00 51.91 85 ALA A O 1
ATOM 653 N N . SER A 1 86 ? -20.257 -5.438 20.611 1.00 48.59 86 SER A N 1
ATOM 654 C CA . SER A 1 86 ? -20.971 -6.436 21.412 1.00 48.59 86 SER A CA 1
ATOM 655 C C . SER A 1 86 ? -22.442 -6.591 21.003 1.00 48.59 86 SER A C 1
ATOM 657 O O . SER A 1 86 ? -22.982 -7.688 21.117 1.00 48.59 86 SER A O 1
ATOM 659 N N . GLU A 1 87 ? -23.095 -5.540 20.489 1.00 51.41 87 GLU A N 1
ATOM 660 C CA . GLU A 1 87 ? -24.452 -5.644 19.932 1.00 51.41 87 GLU A CA 1
ATOM 661 C C . GLU A 1 87 ? -24.442 -6.299 18.547 1.00 51.41 87 GLU A C 1
ATOM 663 O O . GLU A 1 87 ? -25.299 -7.129 18.264 1.00 51.41 87 GLU A O 1
ATOM 668 N N . ALA A 1 88 ? -23.450 -5.998 17.702 1.00 53.09 88 ALA A N 1
ATOM 669 C CA . ALA A 1 88 ? -23.317 -6.619 16.381 1.00 53.09 88 ALA A CA 1
ATOM 670 C C . ALA A 1 88 ? -23.097 -8.144 16.466 1.00 53.09 88 ALA A C 1
ATOM 672 O O . ALA A 1 88 ? -23.636 -8.898 15.653 1.00 53.09 88 ALA A O 1
ATOM 673 N N . GLU A 1 89 ? -22.354 -8.609 17.474 1.00 55.19 89 GLU A N 1
ATOM 674 C CA . GLU A 1 89 ? -22.169 -10.039 17.748 1.00 55.19 89 GLU A CA 1
ATOM 675 C C . GLU A 1 89 ? -23.444 -10.683 18.328 1.00 55.19 89 GLU A C 1
ATOM 677 O O . GLU A 1 89 ? -23.874 -11.733 17.848 1.00 55.19 89 GLU A O 1
ATOM 682 N N . ASN A 1 90 ? -24.123 -10.015 19.272 1.00 52.75 90 ASN A N 1
ATOM 683 C CA . ASN A 1 90 ? -25.391 -10.502 19.834 1.00 52.75 90 ASN A CA 1
ATOM 684 C C . ASN A 1 90 ? -26.538 -10.537 18.812 1.00 52.75 90 ASN A C 1
ATOM 686 O O . ASN A 1 90 ? -27.356 -11.451 18.862 1.00 52.75 90 ASN A O 1
ATOM 690 N N . LEU A 1 91 ? -26.608 -9.597 17.865 1.00 53.78 91 LEU A N 1
ATOM 691 C CA . LEU A 1 91 ? -27.586 -9.639 16.772 1.00 53.78 91 LEU A CA 1
ATOM 692 C C . LEU A 1 91 ? -27.398 -10.903 15.926 1.00 53.78 91 LEU A C 1
ATOM 694 O O . LEU A 1 91 ? -28.356 -11.640 15.701 1.00 53.78 91 LEU A O 1
ATOM 698 N N . LYS A 1 92 ? -26.153 -11.209 15.538 1.00 54.09 92 LYS A N 1
ATOM 699 C CA . LYS A 1 92 ? -25.836 -12.415 14.763 1.00 54.09 92 LYS A CA 1
ATOM 700 C C . LYS A 1 92 ? -26.135 -13.706 15.538 1.00 54.09 92 LYS A C 1
ATOM 702 O O . LYS A 1 92 ? -26.596 -14.672 14.935 1.00 54.09 92 LYS A O 1
ATOM 707 N N . GLN A 1 93 ? -25.896 -13.717 16.851 1.00 53.81 93 GLN A N 1
ATOM 708 C CA . GLN A 1 93 ? -26.201 -14.856 17.721 1.00 53.81 93 GLN A CA 1
ATOM 709 C C . GLN A 1 93 ? -27.716 -15.080 17.875 1.00 53.81 93 GLN A C 1
ATOM 711 O O . GLN A 1 93 ? -28.169 -16.215 17.759 1.00 53.81 93 GLN A O 1
ATOM 716 N N . ASN A 1 94 ? -28.500 -14.015 18.087 1.00 50.72 94 ASN A N 1
ATOM 717 C CA . ASN A 1 94 ? -29.956 -14.115 18.245 1.00 50.72 94 ASN A CA 1
ATOM 718 C C . ASN A 1 94 ? -30.660 -14.533 16.947 1.00 50.72 94 ASN A C 1
ATOM 720 O O . ASN A 1 94 ? -31.574 -15.351 17.008 1.00 50.72 94 ASN A O 1
ATOM 724 N N . SER A 1 95 ? -30.220 -14.057 15.773 1.00 54.56 95 SER A N 1
ATOM 725 C CA . SER A 1 95 ? -30.745 -14.568 14.495 1.00 54.56 95 SER A CA 1
ATOM 726 C C . SER A 1 95 ? -30.537 -16.081 14.365 1.00 54.56 95 SER A C 1
ATOM 728 O O . SER A 1 95 ? -31.476 -16.796 14.039 1.00 54.56 95 SER A O 1
ATOM 730 N N . PHE A 1 96 ? -29.344 -16.581 14.711 1.00 54.34 96 PHE A N 1
ATOM 731 C CA . PHE A 1 96 ? -29.006 -18.006 14.608 1.00 54.34 96 PHE A CA 1
ATOM 732 C C . PHE A 1 96 ? -29.799 -18.925 15.551 1.00 54.34 96 PHE A C 1
ATOM 734 O O . PHE A 1 96 ? -29.954 -20.106 15.245 1.00 54.34 96 PHE A O 1
ATOM 741 N N . ASP A 1 97 ? -30.276 -18.417 16.692 1.00 54.44 97 ASP A N 1
ATOM 742 C CA . ASP A 1 97 ? -31.099 -19.196 17.631 1.00 54.44 97 ASP A CA 1
ATOM 743 C C . ASP A 1 97 ? -32.609 -19.028 17.363 1.00 54.44 97 ASP A C 1
ATOM 745 O O . ASP A 1 97 ? -33.386 -19.947 17.628 1.00 54.44 97 ASP A O 1
ATOM 749 N N . SER A 1 98 ? -33.024 -17.919 16.733 1.00 55.09 98 SER A N 1
ATOM 750 C CA . SER A 1 98 ? -34.383 -17.744 16.193 1.00 55.09 98 SER A CA 1
ATOM 751 C C . SER A 1 98 ? -34.634 -18.693 15.015 1.00 55.09 98 SER A C 1
ATOM 753 O O . SER A 1 98 ? -35.580 -19.473 15.060 1.00 55.09 98 SER A O 1
ATOM 755 N N . ASP A 1 99 ? -33.730 -18.736 14.025 1.00 54.06 99 ASP A N 1
ATOM 756 C CA . ASP A 1 99 ? -33.782 -19.697 12.903 1.00 54.06 99 ASP A CA 1
ATOM 757 C C . ASP A 1 99 ? -33.843 -21.163 13.378 1.00 54.06 99 ASP A C 1
ATOM 759 O O . ASP A 1 99 ? -34.355 -22.033 12.675 1.00 54.06 99 ASP A O 1
ATOM 763 N N . ARG A 1 100 ? -33.333 -21.461 14.580 1.00 52.56 100 ARG A N 1
ATOM 764 C CA . ARG A 1 100 ? -33.328 -22.813 15.156 1.00 52.56 100 ARG A CA 1
ATOM 765 C C . ARG A 1 100 ? -34.537 -23.124 16.043 1.00 52.56 100 ARG A C 1
ATOM 767 O O . ARG A 1 100 ? -34.772 -24.293 16.316 1.00 52.56 100 ARG A O 1
ATOM 774 N N . SER A 1 101 ? -35.300 -22.117 16.463 1.00 53.44 101 SER A N 1
ATOM 775 C CA . SER A 1 101 ? -36.542 -22.283 17.237 1.00 53.44 101 SER A CA 1
ATOM 776 C C . SER A 1 101 ? -37.814 -22.151 16.388 1.00 53.44 101 SER A C 1
ATOM 778 O O . SER A 1 101 ? -38.891 -22.504 16.854 1.00 53.44 101 SER A O 1
ATOM 780 N N . GLU A 1 102 ? -37.692 -21.727 15.125 1.00 52.62 102 GLU A N 1
ATOM 781 C CA . GLU A 1 102 ? -38.767 -21.769 14.117 1.00 52.62 102 GLU A CA 1
ATOM 782 C C . GLU A 1 102 ? -38.760 -23.063 13.263 1.00 52.62 102 GLU A C 1
ATOM 784 O O . GLU A 1 102 ? -39.582 -23.219 12.362 1.00 52.62 102 GLU A O 1
ATOM 789 N N . ASN A 1 103 ? -37.835 -23.997 13.538 1.00 49.88 103 ASN A N 1
ATOM 790 C CA . ASN A 1 103 ? -37.627 -25.255 12.800 1.00 49.88 103 ASN A CA 1
ATOM 791 C C . ASN A 1 103 ? -37.694 -26.526 13.692 1.00 49.88 103 ASN A C 1
ATOM 793 O O . ASN A 1 103 ? -37.140 -27.562 13.313 1.00 49.88 103 ASN A O 1
ATOM 797 N N . GLU A 1 104 ? -38.360 -26.461 14.854 1.00 43.75 104 GLU A N 1
ATOM 798 C CA . GLU A 1 104 ? -38.619 -27.596 15.773 1.00 43.75 104 GLU A CA 1
ATOM 799 C C . GLU A 1 104 ? -40.117 -27.720 16.117 1.00 43.75 104 GLU A C 1
ATOM 801 O O . GLU A 1 104 ? -40.746 -26.673 16.393 1.00 43.75 104 GLU A O 1
#

InterPro domains:
  IPR036259 MFS transporter superfamily [G3DSA:1.20.1250.20] (1-101)
  IPR036259 MFS transporter superfamily [SSF103473] (2-79)

Foldseek 3Di:
DVVVVVLVVVLVVCVQAHDDVCSVVVVVVVVVVVVVVVVCVVCVVVVCVVPVCVVVVVVVVVVVVVVVVVVVPPPPPDDDDDRDVVVVVVVVVVVVVVVVVVPD